Protein AF-A0A1J3HW31-F1 (afdb_monomer)

Secondary structure (DSSP, 8-state):
------HHHHHHHH----SGGG--TTT-TT--EEEETTTTEEEE--GGGGSPTT-GGGT-GGGTTS----SPPPPPPPHHHH-

Radius of gyration: 14.59 Å; Cα contacts (8 Å, |Δi|>4): 105; chains: 1; bounding box: 32×32×35 Å

pLDDT: mean 83.79, std 9.73, range [45.12, 96.38]

Foldseek 3Di:
DDDDDDLVSCCVPLVAQCADDANDLQQHPPFDWDQDPPVRHIDGDLPCLDPDPPPVVLVPLVVDVNDRRDHHGDHRHGSVRND

Solvent-accessible surface area (backbone atoms only — not comparable to full-atom values): 5231 Å² total; per-residue (Å²): 138,86,82,89,70,54,72,72,49,36,28,75,75,48,64,26,52,72,58,70,86,53,25,51,49,67,52,23,77,90,42,55,65,44,78,40,82,90,79,73,40,71,45,77,51,74,66,54,19,67,49,64,91,86,43,66,74,32,68,48,20,86,83,62,88,66,54,69,52,80,72,72,50,63,72,66,40,52,44,75,69,73,98

InterPro domains:
  IPR004242 Transposon, En/Spm-like [PF02992] (1-82)

Mean predicted aligned error: 5.83 Å

Organism: Noccaea caerulescens (NCBI:txid107243)

Structure (mmCIF, N/CA/C/O backbone):
data_AF-A0A1J3HW31-F1
#
_entry.id   AF-A0A1J3HW31-F1
#
loop_
_atom_site.group_PDB
_atom_site.id
_atom_site.type_symbol
_atom_site.label_atom_id
_atom_site.label_alt_id
_atom_site.label_comp_id
_atom_site.label_asym_id
_atom_site.label_entity_id
_atom_site.label_seq_id
_atom_site.pdbx_PDB_ins_code
_atom_site.Cartn_x
_atom_site.Cartn_y
_atom_site.Cartn_z
_atom_site.occupancy
_atom_site.B_iso_or_equiv
_atom_site.auth_seq_id
_atom_site.auth_comp_id
_atom_site.auth_asym_id
_atom_site.auth_atom_id
_atom_site.pdbx_PDB_model_num
ATOM 1 N N . LEU A 1 1 ? 7.796 -22.194 -20.702 1.00 45.12 1 LEU A N 1
ATOM 2 C CA . LEU A 1 1 ? 8.943 -21.646 -19.946 1.00 45.12 1 LEU A CA 1
ATOM 3 C C . LEU A 1 1 ? 8.381 -20.663 -18.925 1.00 45.12 1 LEU A C 1
ATOM 5 O O . LEU A 1 1 ? 7.753 -19.701 -19.343 1.00 45.12 1 LEU A O 1
ATOM 9 N N . TRP A 1 2 ? 8.481 -20.945 -17.625 1.00 59.72 2 TRP A N 1
ATOM 10 C CA . TRP A 1 2 ? 7.963 -20.056 -16.577 1.00 59.72 2 TRP A CA 1
ATOM 11 C C . TRP A 1 2 ? 9.123 -19.236 -16.019 1.00 59.72 2 TRP A C 1
ATOM 13 O O . TRP A 1 2 ? 9.997 -19.783 -15.353 1.00 59.72 2 TRP A O 1
ATOM 23 N N . SER A 1 3 ? 9.154 -17.941 -16.320 1.00 64.75 3 SER A N 1
ATOM 24 C CA . SER A 1 3 ? 10.132 -17.026 -15.733 1.00 64.75 3 SER A CA 1
ATOM 25 C C . SER A 1 3 ? 9.669 -16.648 -14.328 1.00 64.75 3 SER A C 1
ATO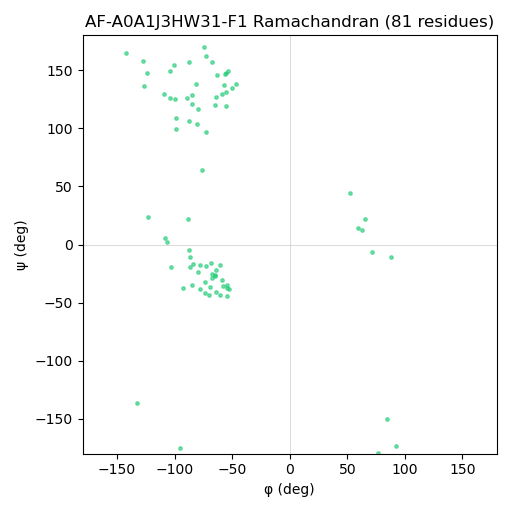M 27 O O . SER A 1 3 ? 8.613 -16.037 -14.171 1.00 64.75 3 SER A O 1
ATOM 29 N N . ILE A 1 4 ?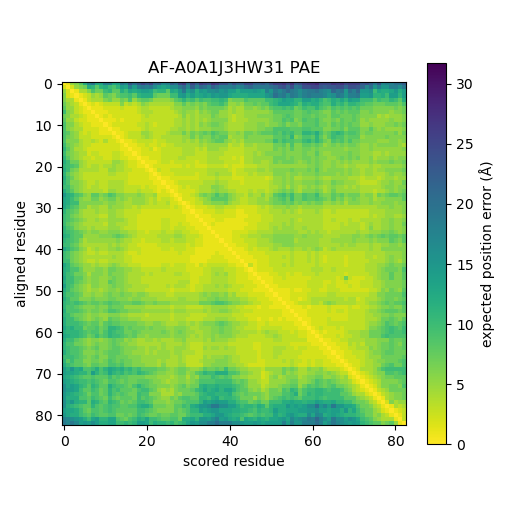 10.439 -17.019 -13.303 1.00 69.88 4 ILE A N 1
ATOM 30 C CA . ILE A 1 4 ? 10.240 -16.506 -11.944 1.00 69.88 4 ILE A CA 1
ATOM 31 C C . ILE A 1 4 ? 10.901 -15.129 -11.894 1.00 69.88 4 ILE A C 1
ATOM 33 O O . ILE A 1 4 ? 12.124 -15.025 -11.861 1.00 69.88 4 ILE A O 1
ATOM 37 N N . THR A 1 5 ? 10.094 -14.074 -11.930 1.00 78.25 5 THR A N 1
ATOM 38 C CA . THR A 1 5 ? 10.557 -12.689 -11.800 1.00 78.25 5 THR A CA 1
ATOM 39 C C . THR A 1 5 ? 10.332 -12.201 -10.378 1.00 78.25 5 THR A C 1
ATOM 41 O O . THR A 1 5 ? 9.213 -12.240 -9.864 1.00 78.25 5 THR A O 1
ATOM 44 N N . ASP A 1 6 ? 11.397 -11.723 -9.740 1.00 84.88 6 ASP A N 1
ATOM 45 C CA . ASP A 1 6 ? 11.276 -11.013 -8.475 1.00 84.88 6 ASP A CA 1
ATOM 46 C C . ASP A 1 6 ? 10.723 -9.592 -8.694 1.00 84.88 6 ASP A C 1
ATOM 48 O O . ASP A 1 6 ? 10.551 -9.105 -9.816 1.00 84.88 6 ASP A O 1
ATOM 52 N N . TYR A 1 7 ? 10.377 -8.918 -7.599 1.00 81.44 7 TYR A N 1
ATOM 53 C CA . TYR A 1 7 ? 9.702 -7.625 -7.677 1.00 81.44 7 TYR A CA 1
ATOM 54 C C . TYR A 1 7 ? 10.552 -6.514 -8.325 1.00 81.44 7 TYR A C 1
ATOM 56 O O . TYR A 1 7 ? 10.003 -5.750 -9.119 1.00 81.44 7 TYR A O 1
ATOM 64 N N . PRO A 1 8 ? 11.869 -6.399 -8.049 1.00 86.12 8 PRO A N 1
ATOM 65 C CA . PRO A 1 8 ? 12.744 -5.497 -8.794 1.00 86.12 8 PRO A CA 1
ATOM 66 C C . PRO A 1 8 ? 12.821 -5.824 -10.290 1.00 86.12 8 PRO A C 1
ATOM 68 O O . PRO A 1 8 ? 12.707 -4.904 -11.103 1.00 86.12 8 PRO A O 1
ATOM 71 N N . ALA A 1 9 ? 12.946 -7.101 -10.671 1.00 87.50 9 ALA A N 1
ATOM 72 C CA . ALA A 1 9 ? 13.036 -7.495 -12.075 1.00 87.50 9 ALA A CA 1
ATOM 73 C C . ALA A 1 9 ? 11.756 -7.192 -12.861 1.00 87.50 9 ALA A C 1
ATOM 75 O O . ALA A 1 9 ? 11.841 -6.932 -14.059 1.00 87.50 9 ALA A O 1
ATOM 76 N N . LEU A 1 10 ? 10.582 -7.130 -12.217 1.00 83.31 10 LEU A N 1
ATOM 77 C CA . LEU A 1 10 ? 9.362 -6.638 -12.872 1.00 83.31 10 LEU A CA 1
ATOM 78 C C . LEU A 1 10 ? 9.530 -5.212 -13.413 1.00 83.31 10 LEU A C 1
ATOM 80 O O . LEU A 1 10 ? 8.993 -4.902 -14.474 1.00 83.31 10 LEU A O 1
ATOM 84 N N . GLY A 1 11 ? 10.275 -4.353 -12.716 1.00 85.88 11 GLY A N 1
ATOM 85 C CA . GLY A 1 11 ? 10.539 -2.995 -13.187 1.00 85.88 11 GLY A CA 1
ATOM 86 C C . GLY A 1 11 ? 11.459 -2.963 -14.400 1.00 85.88 11 GLY A C 1
ATOM 87 O O . GLY A 1 11 ? 11.176 -2.262 -15.365 1.00 85.88 11 GLY A O 1
ATOM 88 N N . THR A 1 12 ? 12.527 -3.759 -14.377 1.00 86.88 12 THR A N 1
ATOM 89 C CA . THR A 1 12 ? 13.507 -3.803 -15.471 1.00 86.88 12 THR A CA 1
ATOM 90 C C . THR A 1 12 ? 12.974 -4.525 -16.709 1.00 86.88 12 THR A C 1
ATOM 92 O O . THR A 1 12 ? 13.200 -4.065 -17.821 1.00 86.88 12 THR A O 1
ATOM 95 N N . LEU A 1 13 ? 12.270 -5.648 -16.534 1.00 85.19 13 LEU A N 1
ATOM 96 C CA . LEU A 1 13 ? 11.868 -6.530 -17.635 1.00 85.19 13 LEU A CA 1
ATOM 97 C C . LEU A 1 13 ? 10.475 -6.220 -18.189 1.00 85.19 13 LEU A C 1
ATOM 99 O O . LEU A 1 13 ? 10.259 -6.337 -19.389 1.00 85.19 13 LEU A O 1
ATOM 103 N N . ALA A 1 14 ? 9.525 -5.847 -17.328 1.00 81.06 14 ALA A N 1
ATOM 104 C CA . ALA A 1 14 ? 8.137 -5.588 -17.721 1.00 81.06 14 ALA A CA 1
ATOM 105 C C . ALA A 1 14 ? 7.778 -4.096 -17.682 1.00 81.06 14 ALA A C 1
ATOM 107 O O . ALA A 1 14 ? 6.611 -3.736 -17.822 1.00 81.06 14 ALA A O 1
ATOM 108 N N . GLY A 1 15 ? 8.764 -3.232 -17.428 1.00 83.44 15 GLY A N 1
ATOM 109 C CA . GLY A 1 15 ? 8.574 -1.797 -17.273 1.00 83.44 15 GLY A CA 1
ATOM 110 C C . GLY A 1 15 ? 7.863 -1.397 -15.982 1.00 83.44 15 GLY A C 1
ATOM 111 O O . GLY A 1 15 ? 7.807 -0.210 -15.709 1.00 83.44 15 GLY A O 1
ATOM 112 N N . CYS A 1 16 ? 7.357 -2.331 -15.164 1.00 82.75 16 CYS A N 1
ATOM 113 C CA . CYS A 1 16 ? 6.494 -2.060 -14.009 1.00 82.75 16 CYS A CA 1
ATOM 114 C C . CYS A 1 16 ? 7.004 -0.914 -13.116 1.00 82.75 16 CYS A C 1
ATOM 116 O O . CYS A 1 16 ? 8.174 -0.854 -12.731 1.00 82.75 16 CYS A O 1
ATOM 118 N N . LYS A 1 17 ? 6.100 -0.042 -12.652 1.00 84.06 17 LYS A N 1
ATOM 119 C CA . LYS A 1 17 ? 6.445 0.865 -11.555 1.00 84.06 17 LYS A CA 1
ATOM 120 C C . LYS A 1 17 ? 6.690 0.002 -10.323 1.00 84.06 17 LYS A C 1
ATOM 122 O O . LYS A 1 17 ? 5.802 -0.709 -9.879 1.00 84.06 17 LYS A O 1
ATOM 127 N N . VAL A 1 18 ? 7.893 0.075 -9.762 1.00 85.62 18 VAL A N 1
ATOM 128 C CA . VAL A 1 18 ? 8.285 -0.670 -8.547 1.00 85.62 18 VAL A CA 1
ATOM 129 C C . VAL A 1 18 ? 8.381 0.230 -7.310 1.00 85.62 18 VAL A C 1
ATOM 131 O O . VAL A 1 18 ? 8.697 -0.230 -6.214 1.00 85.62 18 VAL A O 1
ATOM 134 N N . LYS A 1 19 ? 8.073 1.527 -7.458 1.00 87.19 19 LYS A N 1
ATOM 135 C CA . LYS A 1 19 ? 8.065 2.539 -6.388 1.00 87.19 19 LYS A CA 1
ATOM 136 C C . LYS A 1 19 ? 6.902 3.526 -6.557 1.00 87.19 19 LYS A C 1
ATOM 138 O O . LYS A 1 19 ? 6.300 3.632 -7.623 1.00 87.19 19 LYS A O 1
ATOM 143 N N . GLY A 1 20 ? 6.611 4.279 -5.496 1.00 88.88 20 GLY A N 1
ATOM 144 C CA . GLY A 1 20 ? 5.606 5.346 -5.510 1.00 88.88 20 GLY A CA 1
ATOM 145 C C . GLY A 1 20 ? 4.182 4.846 -5.268 1.00 88.88 20 GLY A C 1
ATOM 146 O O . GLY A 1 20 ? 3.984 3.864 -4.567 1.00 88.88 20 GLY A O 1
ATOM 147 N N . LYS A 1 21 ? 3.198 5.550 -5.835 1.00 88.81 21 LYS A N 1
ATOM 148 C CA . LYS A 1 21 ? 1.754 5.340 -5.610 1.00 88.81 21 LYS A CA 1
ATOM 149 C C . LYS A 1 21 ? 1.160 4.144 -6.361 1.00 88.81 21 LYS A C 1
ATOM 151 O O . LYS A 1 21 ? 0.068 3.703 -6.035 1.00 88.81 21 LYS A O 1
ATOM 156 N N . GLN A 1 22 ? 1.863 3.653 -7.376 1.00 84.94 22 GLN A N 1
ATOM 157 C CA . GLN A 1 22 ? 1.410 2.595 -8.286 1.00 84.94 22 GLN A CA 1
ATOM 158 C C . GLN A 1 22 ? 2.390 1.415 -8.299 1.00 84.94 22 GLN A C 1
ATOM 160 O O . GLN A 1 22 ? 2.465 0.692 -9.283 1.00 84.94 22 GLN A O 1
ATOM 165 N N . ALA A 1 23 ? 3.181 1.231 -7.233 1.00 86.31 23 ALA A N 1
ATOM 166 C CA . ALA A 1 23 ? 4.183 0.172 -7.243 1.00 86.31 23 ALA A CA 1
ATOM 167 C C . ALA A 1 23 ? 3.548 -1.221 -7.206 1.00 86.31 23 ALA A C 1
ATOM 169 O O . ALA A 1 23 ? 4.087 -2.161 -7.779 1.00 86.31 23 ALA A O 1
ATOM 170 N N . CYS A 1 24 ? 2.443 -1.379 -6.471 1.00 85.56 24 CYS A N 1
ATOM 171 C CA . CYS A 1 24 ? 1.838 -2.679 -6.196 1.00 85.56 24 CYS A CA 1
ATOM 172 C C . CYS A 1 24 ? 1.137 -3.249 -7.436 1.00 85.56 24 CYS A C 1
ATOM 174 O O . CYS A 1 24 ? -0.040 -2.972 -7.664 1.00 85.56 24 CYS A O 1
ATOM 176 N N . VAL A 1 25 ? 1.825 -4.124 -8.176 1.00 80.62 25 VAL A N 1
ATOM 177 C CA . VAL A 1 25 ? 1.265 -4.827 -9.348 1.00 80.62 25 VAL A CA 1
ATOM 178 C C . VAL A 1 25 ? 0.028 -5.657 -9.005 1.00 80.62 25 VAL A C 1
ATOM 180 O O . VAL A 1 25 ? -0.906 -5.782 -9.789 1.00 80.62 25 VAL A O 1
ATOM 183 N N . VAL A 1 26 ? -0.026 -6.166 -7.773 1.00 82.62 26 VAL A N 1
ATOM 184 C CA . VAL A 1 26 ? -1.165 -6.948 -7.296 1.00 82.62 26 VAL A CA 1
ATOM 185 C C . VAL A 1 26 ? -2.373 -6.050 -7.037 1.00 82.62 26 VAL A C 1
ATOM 187 O O . VAL A 1 26 ? -3.507 -6.513 -7.095 1.00 82.62 26 VAL A O 1
ATOM 190 N N . CYS A 1 27 ? -2.156 -4.802 -6.622 1.00 83.31 27 CYS A N 1
ATOM 191 C CA . CYS A 1 27 ? -3.207 -3.851 -6.253 1.00 83.31 27 CYS A CA 1
ATOM 192 C C . CYS A 1 27 ? -3.740 -3.121 -7.489 1.00 83.31 27 CYS A C 1
ATOM 194 O O . CYS A 1 27 ? -4.942 -2.896 -7.609 1.00 83.31 27 CYS A O 1
ATOM 196 N N . GLY A 1 28 ? -2.853 -2.850 -8.445 1.00 79.00 28 GLY A N 1
ATOM 197 C CA . GLY A 1 28 ? -3.185 -2.181 -9.692 1.00 79.00 28 GLY A CA 1
ATOM 198 C C . GLY A 1 28 ? -3.369 -0.671 -9.535 1.00 79.00 28 GLY A C 1
ATOM 199 O O . GLY A 1 28 ? -3.219 -0.097 -8.447 1.00 79.00 28 GLY A O 1
ATOM 200 N N . LYS A 1 29 ? -3.686 -0.034 -10.664 1.00 77.56 29 LYS A N 1
ATOM 201 C CA . LYS A 1 29 ? -4.044 1.381 -10.787 1.00 77.56 29 LYS A CA 1
ATOM 202 C C . LYS A 1 29 ? -5.219 1.714 -9.852 1.00 77.56 29 LYS A C 1
ATOM 204 O O . LYS A 1 29 ? -6.041 0.861 -9.527 1.00 77.56 29 LYS A O 1
ATOM 209 N N . ASP A 1 30 ? -5.225 2.946 -9.351 1.00 79.69 30 ASP A N 1
ATOM 210 C CA . ASP A 1 30 ? -6.279 3.517 -8.493 1.00 79.69 30 ASP A CA 1
ATOM 211 C C . ASP A 1 30 ? -6.493 2.848 -7.127 1.00 79.69 30 ASP A C 1
ATOM 213 O O . ASP A 1 30 ? -7.446 3.160 -6.410 1.00 79.69 30 ASP A O 1
ATOM 217 N N . THR A 1 31 ? -5.568 1.984 -6.700 1.00 85.81 31 THR A N 1
ATOM 218 C CA . THR A 1 31 ? -5.577 1.489 -5.321 1.00 85.81 31 THR A CA 1
ATOM 219 C C . THR A 1 31 ? -5.342 2.648 -4.354 1.00 85.81 31 THR A C 1
ATOM 221 O O . THR A 1 31 ? -4.317 3.331 -4.464 1.00 85.81 31 THR A O 1
ATOM 224 N N . PRO A 1 32 ? -6.213 2.843 -3.347 1.00 88.25 32 PRO A N 1
ATOM 225 C CA . PRO A 1 32 ? -5.968 3.828 -2.308 1.00 88.25 32 PRO A CA 1
ATOM 226 C C . PRO A 1 32 ? -4.655 3.526 -1.583 1.00 88.25 32 PRO A C 1
ATOM 228 O O . PRO A 1 32 ? -4.419 2.408 -1.125 1.00 88.25 32 PRO A O 1
ATOM 231 N N . PHE A 1 33 ? -3.795 4.528 -1.454 1.00 90.94 33 PHE A N 1
ATOM 232 C CA . PHE A 1 33 ? -2.510 4.406 -0.774 1.00 90.94 33 PHE A CA 1
ATOM 233 C C . PHE A 1 33 ? -2.374 5.493 0.294 1.00 90.94 33 PHE A C 1
ATOM 235 O O . PHE A 1 33 ? -2.997 6.553 0.225 1.00 90.94 33 PHE A O 1
ATOM 242 N N . ARG A 1 34 ? -1.509 5.247 1.276 1.00 92.56 34 ARG A N 1
ATOM 243 C CA . ARG A 1 34 ? -1.115 6.222 2.295 1.00 92.56 34 ARG A CA 1
ATOM 244 C C . ARG A 1 34 ? 0.402 6.337 2.340 1.00 92.56 34 ARG A C 1
ATOM 246 O O . ARG A 1 34 ? 1.106 5.330 2.321 1.00 92.56 34 ARG A O 1
ATOM 25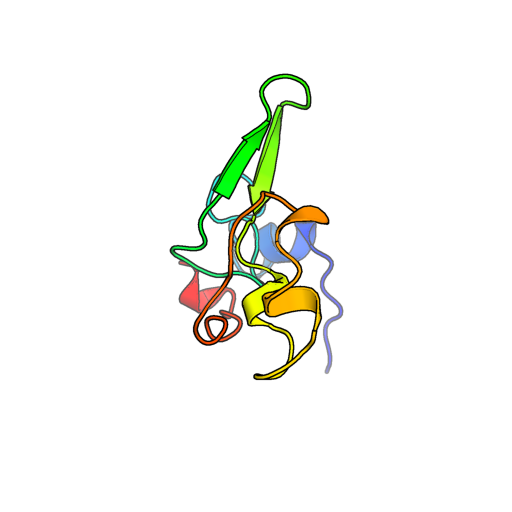3 N N . TRP A 1 35 ? 0.907 7.564 2.433 1.00 95.00 35 TRP A N 1
ATOM 254 C CA . TRP A 1 35 ? 2.316 7.809 2.730 1.00 95.00 35 TRP A CA 1
ATOM 255 C C . TRP A 1 35 ? 2.546 7.782 4.240 1.00 95.00 35 TRP A C 1
ATOM 257 O O . TRP A 1 35 ? 1.953 8.563 4.985 1.00 95.00 35 TRP A O 1
ATOM 267 N N . LEU A 1 36 ? 3.418 6.890 4.698 1.00 94.62 36 LEU A N 1
ATOM 268 C CA . LEU A 1 36 ? 3.871 6.857 6.081 1.00 94.62 36 LEU A CA 1
ATOM 269 C C . LEU A 1 36 ? 5.081 7.780 6.236 1.00 94.62 36 LEU A C 1
ATOM 271 O O . LEU A 1 36 ? 6.183 7.444 5.801 1.00 94.62 36 LEU A O 1
AT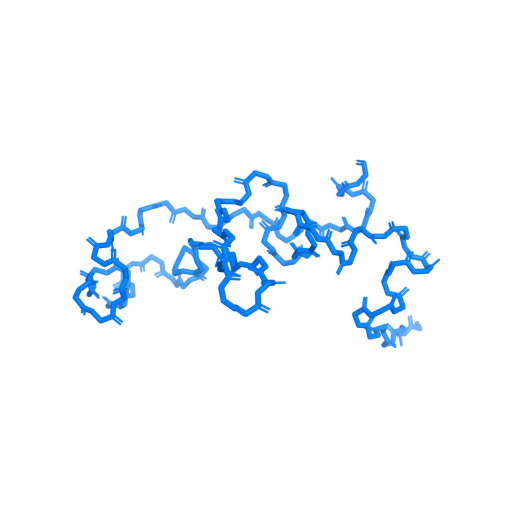OM 275 N N . LYS A 1 37 ? 4.876 8.937 6.878 1.00 96.00 37 LYS A N 1
ATOM 276 C CA . LYS A 1 37 ? 5.894 9.994 7.030 1.00 96.00 37 LYS A CA 1
ATOM 277 C C . LYS A 1 37 ? 7.194 9.486 7.662 1.00 96.00 37 LYS A C 1
ATOM 279 O O . LYS A 1 37 ? 8.270 9.802 7.166 1.00 96.00 37 LYS A O 1
ATOM 284 N N . PHE A 1 38 ? 7.091 8.686 8.722 1.00 96.38 38 PHE A N 1
ATOM 285 C CA . PHE A 1 38 ? 8.251 8.249 9.503 1.00 96.38 38 PHE A CA 1
ATOM 286 C C . PHE A 1 38 ? 9.037 7.117 8.839 1.00 96.38 38 PHE A C 1
ATOM 288 O O . PHE A 1 38 ? 10.261 7.141 8.851 1.00 96.38 38 PHE A O 1
ATOM 295 N N . SER A 1 39 ? 8.361 6.163 8.191 1.00 95.38 39 SER A N 1
ATOM 296 C CA . SER A 1 39 ? 9.044 5.075 7.477 1.00 95.38 39 SER A CA 1
ATOM 297 C C . SER A 1 39 ? 9.418 5.435 6.038 1.00 95.38 39 SER A C 1
ATOM 299 O O . SER A 1 39 ? 10.112 4.660 5.388 1.00 95.38 39 SER A O 1
ATOM 301 N N . ARG A 1 40 ? 8.910 6.562 5.516 1.00 94.06 40 ARG A N 1
ATOM 302 C CA . ARG A 1 40 ? 9.040 6.998 4.116 1.00 94.06 40 ARG A CA 1
ATOM 303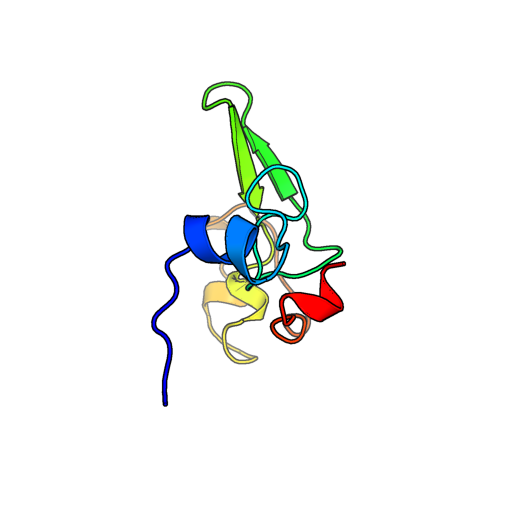 C C . ARG A 1 40 ? 8.606 5.915 3.120 1.00 94.06 40 ARG A C 1
ATOM 305 O O . ARG A 1 40 ? 9.289 5.635 2.136 1.00 94.06 40 ARG A O 1
ATOM 312 N N . LYS A 1 41 ? 7.472 5.264 3.401 1.00 92.19 41 LYS A N 1
ATOM 313 C CA . LYS A 1 41 ? 6.918 4.180 2.570 1.00 92.19 41 LYS A CA 1
ATOM 314 C C . LYS A 1 41 ? 5.490 4.493 2.143 1.00 92.19 41 LYS A C 1
ATOM 316 O O . LYS A 1 41 ? 4.729 5.104 2.890 1.00 92.19 41 LYS A O 1
ATOM 321 N N . HIS A 1 42 ? 5.131 4.020 0.954 1.00 92.62 42 HIS A N 1
ATOM 322 C CA . HIS A 1 42 ? 3.740 3.933 0.523 1.00 92.62 42 HIS A CA 1
ATOM 323 C C . HIS A 1 42 ? 3.151 2.621 1.043 1.00 92.62 42 HIS A C 1
ATOM 325 O O . HIS A 1 42 ? 3.736 1.559 0.833 1.00 92.62 42 HIS A O 1
ATOM 331 N N . VAL A 1 43 ? 2.004 2.700 1.711 1.00 91.50 43 VAL A N 1
ATOM 332 C CA . VAL A 1 43 ? 1.201 1.540 2.105 1.00 91.50 43 VAL A CA 1
ATOM 333 C C . VAL A 1 43 ? -0.056 1.515 1.257 1.00 91.50 43 VAL A C 1
ATOM 335 O O . VAL A 1 43 ? -0.754 2.522 1.149 1.00 91.50 43 VAL A O 1
ATOM 338 N N . TYR A 1 44 ? -0.328 0.363 0.656 1.00 90.12 44 TYR A N 1
ATOM 339 C CA . TYR A 1 44 ? -1.508 0.124 -0.163 1.00 90.12 44 TYR A CA 1
ATOM 340 C C . TYR A 1 44 ? -2.638 -0.377 0.721 1.00 90.12 44 TYR A C 1
ATOM 342 O O . TYR A 1 44 ? -2.469 -1.342 1.468 1.00 90.12 44 TYR A O 1
ATOM 350 N N . MET A 1 45 ? -3.772 0.305 0.650 1.00 89.38 45 MET A N 1
ATOM 351 C CA . MET A 1 45 ? -4.964 0.012 1.432 1.00 89.38 45 MET A CA 1
ATOM 352 C C . MET A 1 45 ? -5.911 -0.875 0.615 1.00 89.38 45 MET A C 1
ATOM 354 O O . MET A 1 45 ? -5.595 -1.308 -0.491 1.00 89.38 45 MET A O 1
ATOM 358 N N . CYS A 1 46 ? -7.095 -1.155 1.157 1.00 88.31 46 CYS A N 1
ATOM 359 C CA . CYS A 1 46 ? -8.122 -1.938 0.470 1.00 88.31 46 CYS A CA 1
ATOM 360 C C . CYS A 1 46 ? -7.762 -3.416 0.200 1.00 88.31 46 CYS A C 1
ATOM 362 O O . CYS A 1 46 ? -8.358 -4.063 -0.664 1.00 88.31 46 CYS A O 1
ATOM 364 N N . ASN A 1 47 ? -6.811 -3.981 0.952 1.00 88.06 47 ASN A N 1
ATOM 365 C CA . ASN A 1 47 ? -6.350 -5.360 0.757 1.00 88.06 47 ASN A CA 1
ATOM 366 C C . ASN A 1 47 ? -7.417 -6.410 1.108 1.00 88.06 47 ASN A C 1
ATOM 368 O O . ASN A 1 47 ? -7.395 -7.515 0.561 1.00 88.06 47 ASN A O 1
ATOM 372 N N . ARG A 1 48 ? -8.380 -6.087 1.984 1.00 90.50 48 ARG A N 1
ATOM 373 C CA . ARG A 1 48 ? -9.430 -7.027 2.413 1.00 90.50 48 ARG A CA 1
ATOM 374 C C . ARG A 1 48 ? -10.461 -7.260 1.310 1.00 90.50 48 ARG A C 1
ATOM 376 O O . ARG A 1 48 ? -11.111 -8.305 1.324 1.00 90.50 48 ARG A O 1
ATOM 383 N N . LYS A 1 49 ? -10.549 -6.385 0.298 1.00 89.38 49 LYS A N 1
ATOM 384 C CA . LYS A 1 49 ? -11.344 -6.621 -0.926 1.00 89.38 49 LYS A CA 1
ATOM 385 C C . LYS A 1 49 ? -10.902 -7.858 -1.723 1.00 89.38 49 LYS A C 1
ATOM 38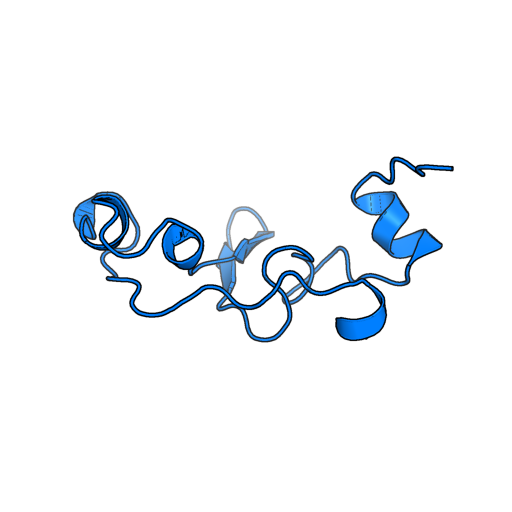7 O O . LYS A 1 49 ? -11.677 -8.354 -2.538 1.00 89.38 49 LYS A O 1
ATOM 392 N N . ARG A 1 50 ? -9.691 -8.384 -1.493 1.00 86.81 50 ARG A N 1
ATOM 393 C CA . ARG A 1 50 ? -9.210 -9.636 -2.113 1.00 86.81 50 ARG A CA 1
ATOM 394 C C . ARG A 1 50 ? -9.749 -10.893 -1.439 1.00 86.81 50 ARG A C 1
ATOM 396 O O . ARG A 1 50 ? -9.779 -11.953 -2.051 1.00 86.81 50 ARG A O 1
ATOM 403 N N . LEU A 1 51 ? -10.150 -10.793 -0.172 1.00 89.50 51 LEU A N 1
ATOM 404 C CA . LEU A 1 51 ? -10.750 -11.913 0.552 1.00 89.50 51 LEU A CA 1
ATOM 405 C C . LEU A 1 51 ? -12.107 -12.240 -0.066 1.00 89.50 51 LEU A C 1
ATOM 407 O O . LEU A 1 51 ? -12.731 -11.360 -0.651 1.00 89.50 51 LEU A O 1
ATOM 411 N N . ARG A 1 52 ? -12.613 -13.464 0.094 1.00 89.12 52 ARG A N 1
ATOM 412 C CA . ARG A 1 52 ? -13.945 -13.819 -0.422 1.00 89.12 52 ARG A CA 1
ATOM 413 C C . ARG A 1 52 ? -15.035 -12.884 0.135 1.00 89.12 52 ARG A C 1
ATOM 415 O O . ARG A 1 52 ? -14.927 -12.448 1.290 1.00 89.12 52 ARG A O 1
ATOM 422 N N . PRO A 1 53 ? -16.088 -12.574 -0.643 1.00 86.62 53 PRO A N 1
ATOM 423 C CA . PRO A 1 53 ? -17.278 -11.922 -0.106 1.00 86.62 53 PRO A CA 1
ATOM 424 C C . PRO A 1 53 ? -17.774 -12.661 1.147 1.00 86.62 53 PRO A C 1
ATOM 426 O O . PRO A 1 53 ? -17.775 -13.887 1.188 1.00 86.62 53 PRO A O 1
ATOM 429 N N . GLY A 1 54 ? -18.115 -11.921 2.204 1.00 87.31 54 GLY A N 1
ATOM 430 C CA . GLY A 1 54 ? -18.546 -12.493 3.488 1.00 87.31 54 GLY A CA 1
ATOM 431 C C . GLY A 1 54 ? -17.430 -12.822 4.490 1.00 87.31 54 GLY A C 1
ATOM 432 O O . GLY A 1 54 ? -17.734 -13.029 5.668 1.00 87.31 54 GLY A O 1
ATOM 433 N N . HIS A 1 55 ? -16.151 -12.787 4.088 1.00 91.81 55 HIS A N 1
ATOM 434 C CA . HIS A 1 55 ? -15.036 -13.070 4.998 1.00 91.81 55 HIS A CA 1
ATOM 435 C C . HIS A 1 55 ? -15.076 -12.161 6.249 1.00 91.81 55 HIS A C 1
ATOM 437 O O . HIS A 1 55 ? -15.179 -10.937 6.097 1.00 91.81 55 HIS A O 1
ATOM 443 N N . PRO A 1 56 ? -14.943 -12.696 7.485 1.00 90.88 56 PRO A N 1
ATOM 444 C CA . PRO A 1 56 ? -15.096 -11.918 8.721 1.00 90.88 56 PRO A CA 1
ATOM 445 C C . PRO A 1 56 ? -14.231 -10.652 8.776 1.00 90.88 56 PRO A C 1
ATOM 447 O O . PRO A 1 56 ? -14.691 -9.594 9.203 1.00 90.88 56 PRO A O 1
ATOM 450 N N . TYR A 1 57 ? -12.997 -10.723 8.270 1.00 91.62 57 TYR A N 1
ATOM 451 C CA . TYR A 1 57 ? -12.062 -9.589 8.271 1.00 91.62 57 TYR A CA 1
ATOM 452 C C . TYR A 1 57 ? -12.512 -8.388 7.439 1.00 91.62 57 TYR A C 1
ATOM 454 O O . TYR A 1 57 ? -12.094 -7.277 7.745 1.00 91.62 57 TYR A O 1
ATOM 462 N N . ARG A 1 58 ? -13.408 -8.562 6.456 1.00 89.62 58 ARG A N 1
ATOM 463 C CA . ARG A 1 58 ? -13.991 -7.427 5.721 1.00 89.62 58 ARG A CA 1
ATOM 464 C C . ARG A 1 58 ? -14.851 -6.529 6.623 1.00 89.62 58 ARG A C 1
ATOM 466 O O . ARG A 1 58 ? -14.973 -5.343 6.345 1.00 89.62 58 ARG A O 1
ATOM 473 N N . ARG A 1 59 ? -15.423 -7.084 7.703 1.00 88.44 59 ARG A N 1
ATOM 474 C CA . ARG A 1 59 ? -16.326 -6.388 8.643 1.00 88.44 59 ARG A CA 1
ATOM 475 C C . ARG A 1 59 ? -15.664 -6.002 9.972 1.00 88.44 59 ARG A C 1
ATOM 477 O O . ARG A 1 59 ? -16.163 -5.119 10.663 1.00 88.44 59 ARG A O 1
ATOM 484 N N . ARG A 1 60 ? -14.538 -6.626 10.341 1.00 90.50 60 ARG A N 1
ATOM 485 C CA . ARG A 1 60 ? -13.814 -6.361 11.604 1.00 90.50 60 ARG A CA 1
ATOM 486 C C . ARG A 1 60 ? -13.003 -5.060 11.560 1.00 90.50 60 ARG A C 1
ATOM 488 O O . ARG A 1 60 ? -11.784 -5.092 11.656 1.00 90.50 60 ARG A O 1
ATOM 495 N N . LYS A 1 61 ? -13.663 -3.907 11.434 1.00 89.94 61 LYS A N 1
ATOM 496 C CA . LYS A 1 61 ? -13.004 -2.596 11.267 1.00 89.94 61 LYS A CA 1
ATOM 497 C C . LYS A 1 61 ? -11.976 -2.252 12.362 1.00 89.94 61 LYS A C 1
ATOM 499 O O . LYS A 1 61 ? -10.916 -1.728 12.040 1.00 89.94 61 LYS A O 1
ATOM 504 N N . GLY A 1 62 ? -12.252 -2.620 13.618 1.00 92.31 62 GLY A N 1
ATOM 505 C CA . GLY A 1 62 ? -11.410 -2.281 14.775 1.00 92.31 62 GLY A CA 1
ATOM 506 C C . GLY A 1 62 ? -10.041 -2.965 14.816 1.00 92.31 62 GLY A C 1
ATOM 507 O O . GLY A 1 62 ? -9.169 -2.525 15.549 1.00 92.31 62 GLY A O 1
ATOM 508 N N . TRP A 1 63 ? -9.832 -4.024 14.030 1.00 90.81 63 TRP A N 1
ATOM 509 C CA . TRP A 1 63 ? -8.531 -4.704 13.927 1.00 90.81 63 TRP A CA 1
ATOM 510 C C . TRP A 1 63 ? -7.618 -4.077 12.867 1.00 90.81 63 TRP A C 1
ATOM 512 O O . TRP A 1 63 ? -6.486 -4.511 12.678 1.00 90.81 63 TRP A O 1
ATOM 522 N N . PHE A 1 64 ? -8.131 -3.093 12.132 1.00 90.25 64 PHE A N 1
ATOM 523 C CA . PHE A 1 64 ? -7.449 -2.470 11.010 1.00 90.25 64 PHE A CA 1
ATOM 524 C C . PHE A 1 64 ? -7.564 -0.944 11.138 1.00 90.25 64 PHE A C 1
ATOM 526 O O . PHE A 1 64 ? -7.393 -0.378 12.209 1.00 90.25 64 PHE A O 1
ATOM 533 N N . ASP A 1 65 ? -7.860 -0.255 10.043 1.00 88.50 65 ASP A N 1
ATOM 534 C CA . ASP A 1 65 ? -7.930 1.200 9.934 1.00 88.50 65 ASP A CA 1
ATOM 535 C C . ASP A 1 65 ? -9.316 1.786 10.263 1.00 88.50 65 ASP A C 1
ATOM 537 O O . ASP A 1 65 ? -9.642 2.882 9.815 1.00 88.50 65 ASP A O 1
ATOM 541 N N . ASN A 1 66 ? -10.151 1.059 11.012 1.00 91.25 66 ASN A N 1
ATOM 542 C CA . ASN A 1 66 ? -11.536 1.429 11.322 1.00 91.25 66 ASN A CA 1
ATOM 543 C C . ASN A 1 66 ? -12.456 1.620 10.104 1.00 91.25 66 ASN A C 1
ATOM 545 O O . ASN A 1 66 ? -13.591 2.075 10.265 1.00 91.25 66 ASN A O 1
ATOM 549 N N . THR A 1 67 ? -12.043 1.175 8.914 1.00 89.19 67 THR A N 1
ATOM 550 C CA . THR A 1 67 ? -12.894 1.165 7.721 1.00 89.19 67 THR A CA 1
ATOM 551 C C . THR A 1 67 ? -13.475 -0.221 7.441 1.00 89.19 67 THR A C 1
ATOM 553 O O . THR A 1 67 ? -12.929 -1.258 7.844 1.00 89.19 67 THR A O 1
ATOM 556 N N . VAL A 1 68 ? -14.618 -0.228 6.754 1.00 87.56 68 VAL A N 1
ATOM 557 C CA . VAL A 1 68 ? -15.224 -1.424 6.164 1.00 87.56 68 VAL A CA 1
ATOM 558 C C . VAL A 1 68 ? -14.963 -1.377 4.666 1.00 87.56 68 VAL A C 1
ATOM 560 O O . VAL A 1 68 ? -15.296 -0.403 3.997 1.00 87.56 68 VAL A O 1
ATOM 563 N N . GLU A 1 69 ? -14.375 -2.442 4.135 1.00 87.75 69 GLU A N 1
ATOM 564 C CA . GLU A 1 69 ? -14.053 -2.540 2.715 1.00 87.75 69 GLU A CA 1
ATOM 565 C C . GLU A 1 69 ? -15.130 -3.348 1.987 1.00 87.75 69 GLU A C 1
ATOM 567 O O . GLU A 1 69 ? -15.135 -4.583 2.012 1.00 87.75 69 GLU A O 1
ATOM 572 N N . SER A 1 70 ? -16.053 -2.639 1.338 1.00 80.19 70 SER 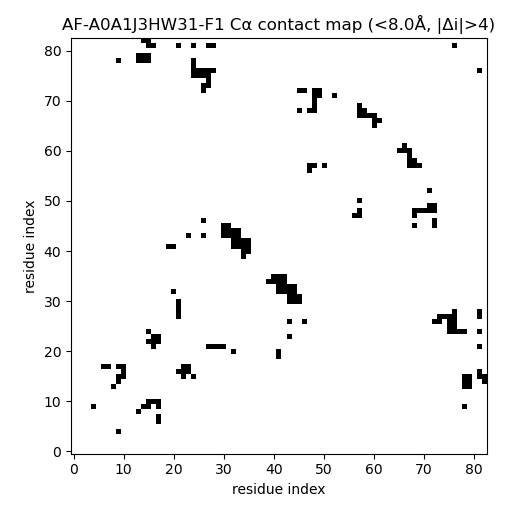A N 1
ATOM 573 C CA . SER A 1 70 ? -17.058 -3.217 0.444 1.00 80.19 70 SER A CA 1
ATOM 574 C C . SER A 1 70 ? -16.534 -3.338 -0.997 1.00 80.19 70 SER A C 1
ATOM 576 O O . SER A 1 70 ? -15.590 -2.654 -1.407 1.00 80.19 70 SER A O 1
ATOM 578 N N . GLY A 1 71 ? -17.132 -4.249 -1.769 1.00 83.94 71 GLY A N 1
ATOM 579 C CA . GLY A 1 71 ? -16.783 -4.497 -3.171 1.00 83.94 71 GLY A CA 1
ATOM 580 C C . GLY A 1 71 ? -15.743 -5.600 -3.396 1.00 83.94 71 GLY A C 1
ATOM 581 O O . GLY A 1 71 ? -15.365 -6.348 -2.487 1.00 83.94 71 GLY A O 1
ATOM 582 N N . THR A 1 72 ? -15.314 -5.732 -4.644 1.00 81.62 72 THR A N 1
ATOM 583 C CA . THR A 1 72 ? -14.314 -6.697 -5.115 1.00 81.62 72 THR A CA 1
ATOM 584 C C . THR A 1 72 ? -12.980 -6.006 -5.359 1.00 81.62 72 THR A C 1
ATOM 586 O O . THR A 1 72 ? -12.925 -4.813 -5.661 1.00 81.62 72 THR A O 1
ATOM 589 N N . ALA A 1 73 ? -11.885 -6.742 -5.167 1.00 80.38 73 ALA A N 1
ATOM 590 C CA . ALA A 1 73 ? -10.581 -6.263 -5.597 1.00 80.38 73 ALA A CA 1
ATOM 591 C C . ALA A 1 73 ? -10.575 -6.100 -7.122 1.00 80.38 73 ALA A C 1
ATOM 593 O O . ALA A 1 73 ? -11.208 -6.880 -7.837 1.00 80.38 73 ALA A O 1
ATOM 594 N N . SER A 1 74 ? -9.840 -5.099 -7.598 1.00 75.56 74 SER A N 1
ATOM 595 C CA . SER A 1 74 ? -9.461 -4.989 -9.003 1.00 75.56 74 SER A CA 1
ATOM 596 C C . SER A 1 74 ? -8.770 -6.276 -9.460 1.00 75.56 74 SER A C 1
ATOM 598 O O . SER A 1 74 ? -8.102 -6.965 -8.677 1.00 75.56 74 SER A O 1
ATOM 600 N N . ARG A 1 75 ? -8.933 -6.610 -10.745 1.00 74.25 75 ARG A N 1
ATOM 601 C CA . ARG A 1 75 ? -8.151 -7.681 -11.367 1.00 74.25 75 ARG A CA 1
ATOM 602 C C . ARG A 1 75 ? -6.668 -7.348 -11.205 1.00 74.25 75 ARG A C 1
ATOM 604 O O . ARG A 1 75 ? -6.278 -6.195 -11.385 1.00 74.25 75 ARG A O 1
ATOM 611 N N . ILE A 1 76 ? -5.862 -8.357 -10.865 1.00 73.50 76 ILE A N 1
ATOM 612 C CA . ILE A 1 76 ? -4.402 -8.224 -10.847 1.00 73.50 76 ILE A CA 1
ATOM 613 C C . ILE A 1 76 ? -3.979 -7.750 -12.231 1.00 73.50 76 ILE A C 1
ATOM 615 O O . ILE A 1 76 ? -4.267 -8.417 -13.228 1.00 73.50 76 ILE A O 1
ATOM 619 N N . GLN A 1 77 ? -3.348 -6.583 -12.271 1.00 70.62 77 GLN A N 1
ATOM 620 C CA . GLN A 1 77 ? -2.924 -5.991 -13.523 1.00 70.62 77 GLN A CA 1
ATOM 621 C C . GLN A 1 77 ? -1.613 -6.625 -13.965 1.00 70.62 77 GLN A C 1
ATOM 623 O O . GLN A 1 77 ? -0.715 -6.874 -13.155 1.00 70.62 77 GLN A O 1
ATOM 628 N N . SER A 1 78 ? -1.510 -6.901 -15.261 1.00 67.38 78 SER A N 1
ATOM 629 C CA . SER A 1 78 ? -0.234 -7.270 -15.867 1.00 67.38 78 SER A CA 1
ATOM 630 C C . SER A 1 78 ? 0.670 -6.036 -15.971 1.00 67.38 78 SER A C 1
ATOM 632 O O . SER A 1 78 ? 0.192 -4.902 -15.911 1.00 67.38 78 SER A O 1
ATOM 634 N N . GLY A 1 79 ? 1.980 -6.230 -16.152 1.00 63.12 79 GLY A N 1
ATOM 635 C CA . GLY A 1 79 ? 2.908 -5.105 -16.326 1.00 63.12 79 GLY A CA 1
ATOM 636 C C . GLY A 1 79 ? 2.509 -4.159 -17.465 1.00 63.12 79 GLY A C 1
ATOM 637 O O . GLY A 1 79 ? 2.603 -2.945 -17.307 1.00 63.12 79 GLY A O 1
ATOM 638 N N . ALA A 1 80 ? 1.940 -4.706 -18.545 1.00 67.88 80 ALA A N 1
ATOM 639 C CA . ALA A 1 80 ? 1.424 -3.945 -19.682 1.00 67.88 80 ALA A CA 1
ATOM 640 C C . ALA A 1 80 ? 0.190 -3.086 -19.346 1.00 67.88 80 ALA A C 1
ATOM 642 O O . ALA A 1 80 ? -0.013 -2.049 -19.959 1.00 67.88 80 ALA A O 1
ATOM 643 N N . GLU A 1 81 ? -0.629 -3.492 -18.371 1.00 65.94 81 GLU A N 1
ATOM 644 C CA . GLU A 1 81 ? -1.831 -2.752 -17.956 1.00 65.94 81 GLU A CA 1
ATOM 645 C C . GLU A 1 81 ? -1.527 -1.637 -16.949 1.00 65.94 81 GLU A C 1
ATOM 647 O O . GLU A 1 81 ? -2.370 -0.769 -16.716 1.00 65.94 81 GLU A O 1
ATOM 652 N N . ILE A 1 82 ? -0.351 -1.667 -16.316 1.00 61.41 82 ILE A N 1
ATOM 653 C CA . ILE A 1 82 ? 0.094 -0.661 -15.340 1.00 61.41 82 ILE A CA 1
ATOM 654 C C . ILE A 1 82 ? 0.774 0.527 -16.045 1.00 61.41 82 I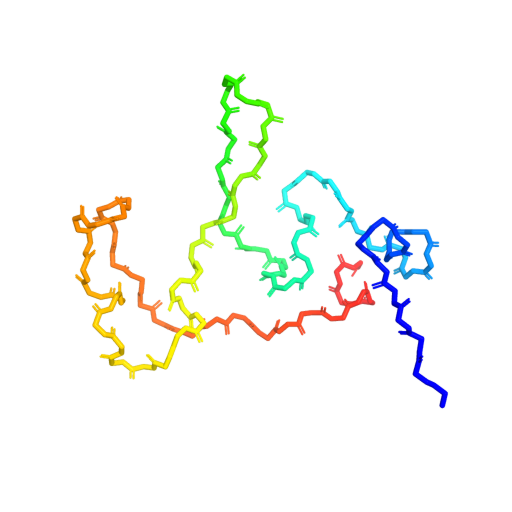LE A C 1
ATOM 656 O O . ILE A 1 82 ? 0.820 1.626 -15.478 1.00 61.41 82 ILE A O 1
ATOM 660 N N . PHE A 1 83 ? 1.216 0.335 -17.289 1.00 57.47 83 PHE A N 1
ATOM 661 C CA . PHE A 1 83 ? 1.674 1.399 -18.183 1.00 57.47 83 PHE A CA 1
ATOM 662 C C . PH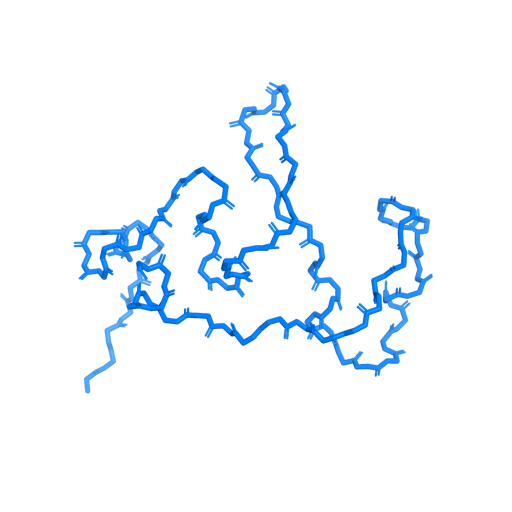E A 1 83 ? 0.551 1.964 -19.042 1.00 57.47 83 PHE A C 1
ATOM 664 O O . PHE A 1 83 ? -0.531 1.334 -19.079 1.00 57.47 83 PHE A O 1
#

Nearest PDB structures (foldseek):
  1ei6-assembly2_B  TM=3.523E-01  e=7.704E+00  Pseudomonas fluorescens
  7bii-assembly1_A  TM=2.746E-01  e=6.686E+00  Nematocida sp. ERTm5

Sequence (83 aa):
LWSITDYPALGTLAGCKVKGKQACVVCGKDTPFRWLKFSRKHVYMCNRKRLRPGHPYRRRKGWFDNTVESGTASRIQSGAEIF